Protein AF-A0A7S4HXH0-F1 (afdb_monomer_lite)

Radius of gyration: 14.03 Å; chains: 1; bounding box: 31×34×35 Å

Structure (mmCIF, N/CA/C/O backbone):
data_AF-A0A7S4HXH0-F1
#
_entry.id   AF-A0A7S4HXH0-F1
#
loop_
_atom_site.group_PDB
_atom_site.id
_atom_site.type_symbol
_atom_site.label_atom_id
_atom_site.label_alt_id
_atom_site.label_comp_id
_atom_site.label_asym_id
_atom_site.label_entity_id
_atom_site.label_seq_id
_atom_site.pdbx_PDB_ins_code
_atom_site.Cartn_x
_atom_site.Cartn_y
_atom_site.Cartn_z
_atom_site.occupancy
_atom_site.B_iso_or_equiv
_atom_site.auth_seq_id
_atom_site.auth_comp_id
_atom_site.auth_asym_id
_atom_site.auth_atom_id
_atom_site.pdbx_PDB_model_num
ATOM 1 N N . MET A 1 1 ? 8.506 18.359 9.588 1.00 47.09 1 MET A N 1
ATOM 2 C CA . MET A 1 1 ? 7.134 17.818 9.573 1.00 47.09 1 MET A CA 1
ATOM 3 C C . MET A 1 1 ? 7.027 16.891 10.756 1.00 47.09 1 MET A C 1
ATOM 5 O O . MET A 1 1 ? 7.824 15.962 10.840 1.00 47.09 1 MET A O 1
ATOM 9 N N . SER A 1 2 ? 6.166 17.233 11.709 1.00 40.81 2 SER A N 1
ATOM 10 C CA . SER A 1 2 ? 5.923 16.399 12.884 1.00 40.81 2 SER A CA 1
ATOM 11 C C . SER A 1 2 ? 5.031 15.213 12.491 1.00 40.81 2 SER A C 1
ATOM 13 O O . SER A 1 2 ? 4.321 15.286 11.488 1.00 40.81 2 SER A O 1
ATOM 15 N N . ALA A 1 3 ? 5.046 14.122 13.261 1.00 47.81 3 ALA A N 1
ATOM 16 C CA . ALA A 1 3 ? 4.121 13.000 13.057 1.00 47.81 3 ALA A CA 1
ATOM 17 C C . ALA A 1 3 ? 2.639 13.433 13.153 1.00 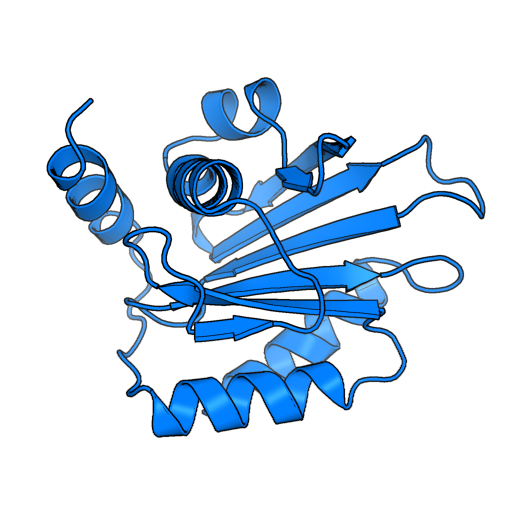47.81 3 ALA A C 1
ATOM 19 O O . ALA A 1 3 ? 1.771 12.815 12.541 1.00 47.81 3 ALA A O 1
ATOM 20 N N . ASN A 1 4 ? 2.370 14.543 13.852 1.00 45.31 4 ASN A N 1
ATOM 21 C CA . ASN A 1 4 ? 1.037 15.109 14.041 1.00 45.31 4 ASN A CA 1
ATOM 22 C C . ASN A 1 4 ? 0.476 15.736 12.750 1.00 45.31 4 ASN A C 1
ATOM 24 O O . ASN A 1 4 ? -0.702 15.578 12.442 1.00 45.31 4 ASN A O 1
ATOM 28 N N . ASP A 1 5 ? 1.341 16.366 11.946 1.00 43.81 5 ASP A N 1
ATOM 29 C CA . ASP A 1 5 ? 0.938 17.052 10.708 1.00 43.81 5 ASP A CA 1
ATOM 30 C C . ASP A 1 5 ? 0.461 16.054 9.633 1.00 43.81 5 ASP A C 1
ATOM 32 O O . ASP A 1 5 ? -0.394 16.363 8.803 1.00 43.81 5 ASP A O 1
ATOM 36 N N . ALA A 1 6 ? 1.018 14.837 9.636 1.00 51.28 6 ALA A N 1
ATOM 37 C CA . ALA A 1 6 ? 0.640 13.777 8.703 1.00 51.28 6 ALA A CA 1
ATOM 38 C C . ALA A 1 6 ? -0.715 13.146 9.071 1.00 51.28 6 ALA A C 1
ATOM 40 O O . ALA A 1 6 ? -1.512 12.844 8.181 1.00 51.28 6 ALA A O 1
ATOM 41 N N . ALA A 1 7 ? -0.999 12.988 10.368 1.00 50.75 7 ALA A N 1
ATOM 42 C CA . ALA A 1 7 ? -2.265 12.448 10.858 1.00 50.75 7 ALA A CA 1
ATOM 43 C C . ALA A 1 7 ? -3.454 13.382 10.556 1.00 50.75 7 ALA A C 1
ATOM 45 O O . ALA A 1 7 ? -4.495 12.915 10.091 1.00 50.75 7 ALA A O 1
ATOM 46 N N . GLU A 1 8 ? -3.284 14.700 10.721 1.00 48.41 8 GLU A N 1
ATOM 47 C CA . GLU A 1 8 ? -4.312 15.698 10.378 1.00 48.41 8 GLU A CA 1
ATOM 48 C C . GLU A 1 8 ? -4.590 15.781 8.870 1.00 48.41 8 GLU A C 1
ATOM 50 O O . GLU A 1 8 ? -5.736 15.908 8.451 1.00 48.41 8 GLU A O 1
ATOM 55 N N . GLN A 1 9 ? -3.574 15.648 8.014 1.00 51.44 9 GLN A N 1
ATOM 56 C CA . GLN A 1 9 ? -3.792 15.655 6.560 1.00 51.44 9 GLN A CA 1
ATOM 57 C C . GLN A 1 9 ? -4.483 14.382 6.056 1.00 51.44 9 GLN A C 1
ATOM 59 O O . GLN A 1 9 ? -5.200 14.412 5.055 1.00 51.44 9 GLN A O 1
ATOM 64 N N . LEU A 1 10 ? -4.310 13.261 6.759 1.00 51.69 10 LEU A N 1
ATOM 65 C CA . LEU A 1 10 ? -4.974 11.998 6.448 1.00 51.69 10 LEU A CA 1
ATOM 66 C C . LEU A 1 10 ? -6.469 11.998 6.811 1.00 51.69 10 LEU A C 1
ATOM 68 O O . LEU A 1 10 ? -7.202 11.188 6.230 1.00 51.69 10 LEU A O 1
ATOM 72 N N . SER A 1 11 ? -6.919 12.871 7.723 1.00 48.59 11 SER A N 1
ATOM 73 C CA . SER A 1 11 ? -8.335 13.031 8.098 1.00 48.59 11 SER A CA 1
ATOM 74 C C . SER A 1 11 ? -9.126 13.915 7.122 1.00 48.59 11 SER A C 1
ATOM 76 O O . SER A 1 11 ? -10.347 13.812 7.065 1.00 48.59 11 SER A O 1
ATOM 78 N N . ALA A 1 12 ? -8.443 14.717 6.294 1.00 45.19 12 ALA A N 1
ATOM 79 C CA . ALA A 1 12 ? -9.051 15.623 5.310 1.00 45.19 12 ALA A CA 1
ATOM 80 C C . ALA A 1 12 ? -9.472 14.948 3.985 1.00 45.19 12 ALA A C 1
ATOM 82 O O . ALA A 1 12 ? -9.928 15.609 3.051 1.00 45.19 12 ALA A O 1
ATOM 83 N N . LEU A 1 13 ? -9.304 13.629 3.868 1.00 55.84 13 LEU A N 1
ATOM 84 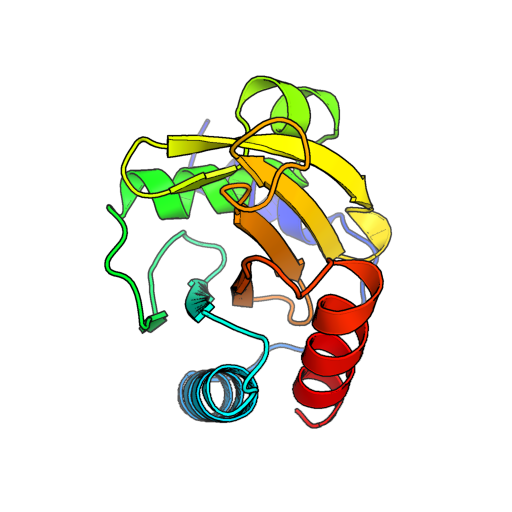C CA . LEU A 1 13 ? -9.929 12.854 2.802 1.00 55.84 13 LEU A CA 1
ATOM 85 C C . LEU A 1 13 ? -11.366 12.561 3.241 1.00 55.84 13 LEU A C 1
ATOM 87 O O . LEU A 1 13 ? -11.537 11.791 4.180 1.00 55.84 13 LEU A O 1
ATOM 91 N N . ASP A 1 14 ? -12.362 13.143 2.555 1.00 53.25 14 ASP A N 1
ATOM 92 C CA . ASP A 1 14 ? -13.822 12.934 2.723 1.00 53.25 14 ASP A CA 1
ATOM 93 C C . ASP A 1 14 ? -14.270 11.481 2.437 1.00 53.25 14 ASP A C 1
ATOM 95 O O . ASP A 1 14 ? -15.236 11.203 1.725 1.00 53.25 14 ASP A O 1
ATOM 99 N N . LEU A 1 15 ? -13.533 10.507 2.944 1.00 62.66 15 LEU A N 1
ATOM 100 C CA . LEU A 1 15 ? -13.915 9.120 2.974 1.00 62.66 15 LEU A CA 1
ATOM 101 C C . LEU A 1 15 ? -14.477 8.878 4.374 1.00 62.66 15 LEU A C 1
ATOM 103 O O . LEU A 1 15 ? -13.736 8.890 5.354 1.00 62.66 15 LEU A O 1
ATOM 107 N N . ASN A 1 16 ? -15.786 8.647 4.468 1.00 74.81 16 ASN A N 1
ATOM 108 C CA . ASN A 1 16 ? -16.426 8.159 5.690 1.00 74.81 16 ASN A CA 1
ATOM 109 C C . ASN A 1 16 ? -16.008 6.693 5.926 1.00 74.81 16 ASN A C 1
ATOM 111 O O . ASN A 1 16 ? -16.776 5.757 5.700 1.00 74.81 16 ASN A O 1
ATOM 115 N N . LEU A 1 17 ? -14.726 6.494 6.243 1.00 85.38 17 LEU A N 1
ATOM 116 C CA . LEU A 1 17 ? -14.124 5.193 6.492 1.00 85.38 17 LEU A CA 1
ATOM 117 C C . LEU A 1 17 ? -14.329 4.841 7.952 1.00 85.38 17 LEU A C 1
ATOM 119 O O . LEU A 1 17 ? -14.058 5.648 8.840 1.00 85.38 17 LEU A O 1
ATOM 123 N N . LYS A 1 18 ? -14.740 3.605 8.199 1.00 91.31 18 LYS A N 1
ATOM 124 C CA . LYS A 1 18 ? -14.769 3.081 9.558 1.00 91.31 18 LYS A CA 1
ATOM 125 C C . LYS A 1 18 ? -13.362 2.806 10.082 1.00 91.31 18 LYS A C 1
ATOM 127 O O . LYS A 1 18 ? -12.426 2.561 9.316 1.00 91.31 18 LYS A O 1
ATOM 132 N N . GLU A 1 19 ? -13.270 2.784 11.396 1.00 94.31 19 G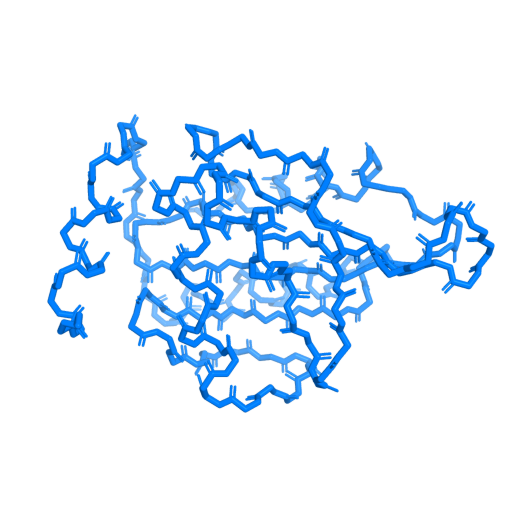LU A N 1
ATOM 133 C CA . GLU A 1 19 ? -12.128 2.265 12.130 1.00 94.31 19 GLU A CA 1
ATOM 134 C C . GLU A 1 19 ? -12.250 0.744 12.288 1.00 94.31 19 GLU A C 1
ATOM 136 O O . GLU A 1 19 ? -13.363 0.209 12.312 1.00 94.31 19 GLU A O 1
ATOM 141 N N . ILE A 1 20 ? -11.118 0.047 12.377 1.00 96.25 20 ILE A N 1
ATOM 142 C CA . ILE A 1 20 ? -11.064 -1.388 12.681 1.00 96.25 20 ILE A CA 1
ATOM 143 C C . ILE A 1 20 ? -10.050 -1.673 13.790 1.00 96.25 20 ILE A C 1
ATOM 145 O O . ILE A 1 20 ? -9.046 -0.973 13.906 1.00 96.25 20 ILE A O 1
ATOM 149 N N . ASP A 1 21 ? -10.300 -2.710 14.584 1.00 96.50 21 ASP A N 1
ATOM 150 C CA . ASP A 1 21 ? -9.357 -3.196 15.594 1.00 96.50 21 ASP A CA 1
ATOM 151 C C . ASP A 1 21 ? -8.262 -4.097 14.988 1.00 96.50 21 ASP A C 1
ATOM 153 O O . ASP A 1 21 ? -8.284 -4.454 13.805 1.00 96.50 21 ASP A O 1
ATOM 157 N N . GLU A 1 22 ? -7.272 -4.458 15.807 1.00 94.81 22 GLU A N 1
ATOM 158 C CA . GLU A 1 22 ? -6.141 -5.295 15.389 1.00 94.81 22 GLU A CA 1
ATOM 159 C C . GLU A 1 22 ? -6.576 -6.721 15.005 1.00 94.81 22 GLU A C 1
ATOM 161 O O . GLU A 1 22 ? -6.061 -7.284 14.040 1.00 94.81 22 GLU A O 1
ATOM 166 N N . GLU A 1 23 ? -7.587 -7.287 15.678 1.00 97.19 23 GLU A N 1
ATOM 167 C CA . GLU A 1 23 ? -8.141 -8.600 15.316 1.00 97.19 23 GLU A CA 1
ATOM 168 C C . GLU A 1 23 ? -8.734 -8.576 13.897 1.00 97.19 23 GLU A C 1
ATOM 170 O O . GLU A 1 23 ? -8.488 -9.466 13.075 1.00 97.19 23 GLU A O 1
ATOM 175 N N . THR A 1 24 ? -9.494 -7.530 13.582 1.00 97.94 24 THR A N 1
ATOM 176 C CA . THR A 1 24 ? -10.084 -7.307 12.262 1.00 97.94 24 THR A CA 1
ATOM 177 C C . THR A 1 24 ? -9.007 -7.010 11.222 1.00 97.94 24 THR A C 1
ATOM 179 O O . THR A 1 24 ? -9.088 -7.535 10.110 1.00 97.94 24 THR A O 1
ATOM 182 N N . ALA A 1 25 ? -7.957 -6.259 11.571 1.00 97.75 25 ALA A N 1
ATOM 183 C CA . ALA A 1 25 ? -6.797 -6.051 10.702 1.00 97.75 25 ALA A CA 1
ATOM 184 C C . ALA A 1 25 ? -6.096 -7.379 10.347 1.00 97.75 25 ALA A C 1
ATOM 186 O O . ALA A 1 25 ? -5.717 -7.585 9.190 1.00 97.75 25 ALA A O 1
ATOM 187 N N . GLY A 1 26 ? -6.004 -8.316 11.296 1.00 98.31 26 GLY A N 1
ATOM 188 C CA . GLY A 1 26 ? -5.514 -9.675 11.055 1.00 98.31 26 GLY A CA 1
ATOM 189 C C . GLY A 1 26 ? -6.394 -10.469 10.086 1.00 98.31 26 GLY A C 1
ATOM 190 O O . GLY A 1 26 ? -5.890 -11.127 9.173 1.00 98.31 26 GLY A O 1
ATOM 191 N N . LYS A 1 27 ? -7.723 -10.356 10.203 1.00 98.44 27 LYS A N 1
ATOM 192 C CA . LYS A 1 27 ? -8.662 -10.991 9.257 1.00 98.44 27 LYS A CA 1
ATOM 193 C C . LYS A 1 27 ? -8.575 -10.379 7.854 1.00 98.44 27 LYS A C 1
ATOM 195 O O . LYS A 1 27 ? -8.609 -11.120 6.871 1.00 98.44 27 LYS A O 1
ATOM 200 N N . VAL A 1 28 ? -8.415 -9.055 7.754 1.00 98.19 28 VAL A N 1
ATOM 201 C CA . VAL A 1 28 ? -8.148 -8.347 6.488 1.00 98.19 28 VAL A CA 1
ATOM 202 C C . VAL A 1 28 ? -6.875 -8.884 5.837 1.00 98.19 28 VAL A C 1
ATOM 204 O O . VAL A 1 28 ? -6.884 -9.216 4.651 1.00 98.19 28 VAL A O 1
ATOM 207 N N . PHE A 1 29 ? -5.794 -9.010 6.610 1.00 98.56 29 PHE A N 1
ATOM 208 C CA . PHE A 1 29 ? -4.524 -9.542 6.126 1.00 98.56 29 PHE A CA 1
ATOM 209 C C . PHE A 1 29 ? -4.678 -10.949 5.535 1.00 98.56 29 PHE A C 1
ATOM 211 O O . PHE A 1 29 ? -4.317 -11.160 4.377 1.00 98.56 29 PHE A O 1
ATOM 218 N N . GLU A 1 30 ? -5.256 -11.894 6.283 1.00 98.50 30 GLU A N 1
ATOM 219 C CA . GLU A 1 30 ? -5.412 -13.280 5.818 1.00 98.50 30 GLU A CA 1
ATOM 220 C C . GLU A 1 30 ? -6.344 -13.391 4.598 1.00 98.50 30 GLU A C 1
ATOM 222 O O . GLU A 1 30 ? -6.066 -14.144 3.663 1.00 98.50 30 GLU A O 1
ATOM 227 N N . SER A 1 31 ? -7.409 -12.585 4.550 1.00 98.19 31 SER A N 1
ATOM 228 C CA . SER A 1 31 ? -8.331 -12.516 3.409 1.00 98.19 31 SER A CA 1
ATOM 229 C C . SER A 1 31 ? -7.628 -12.070 2.119 1.00 98.19 31 SER A C 1
ATOM 231 O O . SER A 1 31 ? -7.805 -12.695 1.070 1.00 98.19 31 SER A O 1
ATOM 233 N N . ILE A 1 32 ? -6.774 -11.043 2.184 1.00 98.31 32 ILE A N 1
ATOM 234 C CA . ILE A 1 32 ? -6.057 -10.522 1.010 1.00 98.31 32 ILE A CA 1
ATOM 235 C C . ILE A 1 32 ? -4.891 -11.433 0.623 1.00 98.31 32 ILE A C 1
ATOM 237 O O . ILE A 1 32 ? -4.695 -11.709 -0.560 1.00 98.31 32 ILE A O 1
ATOM 241 N N . LYS A 1 33 ? -4.141 -11.940 1.604 1.00 97.81 33 LYS A N 1
ATOM 242 C CA . LYS A 1 33 ? -3.038 -12.892 1.408 1.00 97.81 33 LYS A CA 1
ATOM 243 C C . LYS A 1 33 ? -3.498 -14.184 0.726 1.00 97.81 33 LYS A C 1
ATOM 245 O O . LYS A 1 33 ? -2.737 -14.780 -0.030 1.00 97.81 33 LYS A O 1
ATOM 250 N N . GLY A 1 34 ? -4.749 -14.601 0.941 1.00 97.06 34 GLY A N 1
ATOM 251 C CA . GLY A 1 34 ? -5.351 -15.749 0.258 1.00 97.06 34 GLY A CA 1
ATOM 252 C C . GLY A 1 34 ? -5.598 -15.553 -1.248 1.00 97.06 34 GLY A C 1
ATOM 253 O O . GLY A 1 34 ? -5.880 -16.524 -1.959 1.00 97.06 34 GLY A O 1
ATOM 254 N N . LEU A 1 35 ? -5.494 -14.326 -1.772 1.00 98.00 35 LEU A N 1
ATOM 255 C CA . LEU A 1 35 ? -5.676 -14.047 -3.195 1.00 98.00 35 LEU A CA 1
ATOM 256 C C . LEU A 1 35 ? -4.439 -14.468 -3.995 1.00 98.00 35 LEU A C 1
ATOM 258 O O . LEU A 1 35 ? -3.388 -13.845 -3.916 1.00 98.00 35 LEU A O 1
ATOM 262 N N . LYS A 1 36 ? -4.594 -15.457 -4.882 1.00 96.81 36 LYS A N 1
ATOM 263 C CA . LYS A 1 36 ? -3.508 -15.982 -5.741 1.00 96.81 36 LYS A CA 1
ATOM 264 C C . LYS A 1 36 ? -2.829 -14.938 -6.640 1.00 96.81 36 LYS A C 1
ATOM 266 O O . LYS A 1 36 ? -1.780 -15.215 -7.214 1.00 96.81 36 LYS A O 1
ATOM 271 N N . GLN A 1 37 ? -3.473 -13.794 -6.863 1.00 96.81 37 GLN A N 1
ATOM 272 C CA . GLN A 1 37 ? -2.967 -12.712 -7.706 1.00 96.81 37 GLN A CA 1
ATOM 273 C C . GLN A 1 37 ? -2.135 -11.687 -6.933 1.00 96.81 37 GLN A C 1
ATOM 275 O O . GLN A 1 37 ? -1.465 -10.861 -7.553 1.00 96.81 37 GLN A O 1
ATOM 280 N N . VAL A 1 38 ? -2.205 -11.725 -5.604 1.00 97.69 38 VAL A N 1
ATOM 281 C CA . VAL A 1 38 ? -1.418 -10.885 -4.710 1.00 97.69 38 VAL A CA 1
ATOM 282 C C . VAL A 1 38 ? -0.145 -11.643 -4.354 1.00 97.69 38 VAL A C 1
ATOM 284 O O . VAL A 1 38 ? -0.185 -12.832 -4.051 1.00 97.69 38 VAL A O 1
ATOM 287 N N . LYS A 1 39 ? 0.994 -10.958 -4.447 1.00 96.88 39 LYS A N 1
ATOM 288 C CA . LYS A 1 39 ? 2.305 -11.514 -4.109 1.00 96.88 39 LYS A CA 1
ATOM 289 C C . LYS A 1 39 ? 2.653 -11.200 -2.658 1.00 96.88 39 LYS A C 1
ATOM 291 O O . LYS A 1 39 ? 2.895 -12.121 -1.889 1.00 96.88 39 LYS A O 1
ATOM 296 N N . ASP A 1 40 ? 2.633 -9.919 -2.300 1.00 98.12 40 ASP A N 1
ATOM 297 C CA . ASP A 1 40 ? 2.897 -9.458 -0.941 1.00 98.12 40 ASP A CA 1
ATOM 298 C C . ASP A 1 40 ? 1.756 -8.591 -0.411 1.00 98.12 40 ASP A C 1
ATOM 300 O O . ASP A 1 40 ? 1.104 -7.875 -1.176 1.00 98.12 40 ASP A O 1
ATOM 304 N N . VAL A 1 41 ? 1.542 -8.644 0.905 1.00 98.50 41 VAL A N 1
ATOM 305 C CA . VAL A 1 41 ? 0.585 -7.821 1.650 1.00 98.50 41 VAL A CA 1
ATOM 306 C C . VAL A 1 41 ? 1.290 -7.211 2.850 1.00 98.50 41 VAL A C 1
ATOM 308 O O . VAL A 1 41 ? 1.978 -7.920 3.584 1.00 98.50 41 VAL A O 1
ATOM 311 N N . VAL A 1 42 ? 1.071 -5.921 3.086 1.00 98.50 42 VAL A N 1
ATOM 312 C CA . VAL A 1 42 ? 1.420 -5.260 4.349 1.00 98.50 42 VAL A CA 1
ATOM 313 C C . VAL A 1 42 ? 0.214 -4.461 4.817 1.00 98.50 42 VAL A C 1
ATOM 315 O O . VAL A 1 42 ? -0.303 -3.620 4.087 1.00 98.50 42 VAL A O 1
ATOM 318 N N . VAL A 1 43 ? -0.236 -4.733 6.034 1.00 98.38 43 VAL A N 1
ATOM 319 C CA . VAL A 1 43 ? -1.281 -3.990 6.733 1.00 98.38 43 VAL A CA 1
ATOM 320 C C . VAL A 1 43 ? -0.596 -3.184 7.825 1.00 98.38 43 VAL A C 1
ATOM 322 O O . VAL A 1 43 ? 0.101 -3.751 8.667 1.00 98.38 43 VAL A O 1
ATOM 325 N N . PHE A 1 44 ? -0.759 -1.867 7.797 1.00 98.00 44 PHE A N 1
ATOM 326 C CA . PHE A 1 44 ? -0.093 -0.952 8.720 1.00 98.00 44 PHE A CA 1
ATOM 327 C C . PHE A 1 44 ? -1.024 0.182 9.134 1.00 98.00 44 PHE A C 1
ATOM 329 O O . PHE A 1 44 ? -1.963 0.529 8.413 1.00 98.00 44 PHE A O 1
ATOM 336 N N . ASN A 1 45 ? -0.781 0.740 10.315 1.00 95.69 45 ASN A N 1
ATOM 337 C CA . ASN A 1 45 ? -1.573 1.854 10.819 1.00 95.69 45 ASN A CA 1
ATOM 338 C C . ASN A 1 45 ? -1.141 3.190 10.178 1.00 95.69 45 ASN A C 1
ATOM 340 O O . ASN A 1 45 ? -0.112 3.289 9.504 1.00 95.69 45 ASN A O 1
ATOM 344 N N . THR A 1 46 ? -1.915 4.250 10.402 1.00 92.62 46 THR A N 1
ATOM 345 C CA . THR A 1 46 ? -1.604 5.598 9.888 1.00 92.62 46 THR A CA 1
ATOM 346 C C . THR A 1 46 ? -0.363 6.243 10.511 1.00 92.62 46 THR A C 1
ATOM 348 O O . THR A 1 46 ? 0.123 7.240 9.984 1.00 92.62 46 THR A O 1
ATOM 351 N N . GLU A 1 47 ? 0.173 5.674 11.591 1.00 91.88 47 GLU A N 1
ATOM 352 C CA . GLU A 1 47 ? 1.414 6.114 12.246 1.00 91.88 47 GLU A CA 1
ATOM 353 C C . GLU A 1 47 ? 2.665 5.485 11.611 1.00 91.88 47 GLU A C 1
ATOM 355 O O . GLU A 1 47 ? 3.783 5.864 11.946 1.00 91.88 47 GLU A O 1
ATOM 360 N N . GLY A 1 48 ? 2.494 4.549 10.671 1.00 92.50 48 GLY A N 1
ATOM 361 C CA . GLY A 1 48 ? 3.599 3.881 9.986 1.00 92.50 48 GLY A CA 1
ATOM 362 C C . GLY A 1 48 ? 4.100 2.611 10.678 1.00 92.50 48 GLY A C 1
ATOM 363 O O . GLY A 1 48 ? 5.189 2.136 10.365 1.00 92.50 48 GLY A O 1
ATOM 364 N N . LYS A 1 49 ? 3.312 2.023 11.583 1.00 95.38 49 LYS A N 1
ATOM 365 C CA . LYS A 1 49 ? 3.616 0.741 12.229 1.00 95.38 49 LYS A CA 1
ATOM 366 C C . LYS A 1 49 ? 2.973 -0.418 11.468 1.00 95.38 49 LYS A C 1
ATOM 368 O O . LYS A 1 49 ? 1.754 -0.445 11.282 1.00 95.38 49 LYS A O 1
ATOM 373 N N . ALA A 1 50 ? 3.776 -1.410 11.078 1.00 97.06 50 ALA A N 1
ATOM 374 C CA . ALA A 1 50 ? 3.267 -2.675 10.548 1.00 97.06 50 ALA A CA 1
ATOM 375 C C . ALA A 1 50 ? 2.456 -3.435 11.612 1.00 97.06 50 ALA A C 1
ATOM 377 O O . ALA A 1 50 ? 2.922 -3.620 12.735 1.00 97.06 50 ALA A O 1
ATOM 378 N N . LEU A 1 51 ? 1.264 -3.898 11.234 1.00 97.25 51 LEU A N 1
ATOM 379 C CA . LEU A 1 51 ? 0.413 -4.780 12.041 1.00 97.25 51 LEU A CA 1
ATOM 380 C C . LEU A 1 51 ? 0.579 -6.234 11.584 1.00 97.25 51 LEU A C 1
ATOM 382 O O . LEU A 1 51 ? 0.852 -7.124 12.382 1.00 97.25 51 LEU A O 1
ATOM 386 N N . HIS A 1 52 ? 0.488 -6.462 10.270 1.00 98.12 52 HIS A N 1
ATOM 387 C CA . HIS A 1 52 ? 0.677 -7.772 9.648 1.00 98.12 52 HIS A CA 1
ATOM 388 C C . HIS A 1 52 ? 1.357 -7.624 8.291 1.00 98.12 52 HIS A C 1
ATOM 390 O O . HIS A 1 52 ? 1.049 -6.698 7.540 1.00 98.12 52 HIS A O 1
ATOM 396 N N . ALA A 1 53 ? 2.262 -8.537 7.946 1.00 97.81 53 ALA A N 1
ATOM 397 C CA . ALA A 1 53 ? 3.005 -8.444 6.699 1.00 97.81 53 ALA A CA 1
ATOM 398 C C . ALA A 1 53 ? 3.459 -9.812 6.178 1.00 97.81 53 ALA A C 1
ATOM 400 O O . ALA A 1 53 ? 3.821 -10.695 6.951 1.00 97.81 53 ALA A O 1
ATOM 401 N N . THR A 1 54 ? 3.485 -9.976 4.854 1.00 98.12 54 THR A N 1
ATOM 402 C CA . THR A 1 54 ? 4.226 -11.062 4.187 1.00 98.12 54 THR A CA 1
ATOM 403 C C . THR A 1 54 ? 5.628 -10.626 3.769 1.00 98.12 54 THR A C 1
ATOM 405 O O . THR A 1 54 ? 6.486 -11.472 3.533 1.00 98.12 54 THR A O 1
ATOM 408 N N . MET A 1 55 ? 5.864 -9.314 3.673 1.00 96.44 55 MET A N 1
ATOM 409 C CA . MET A 1 55 ? 7.169 -8.731 3.393 1.00 96.44 55 MET A CA 1
ATOM 410 C C . MET A 1 55 ? 7.591 -7.821 4.543 1.00 96.44 55 MET A C 1
ATOM 412 O O . MET A 1 55 ? 6.846 -6.933 4.945 1.00 96.44 55 MET A O 1
ATOM 416 N N . ASP A 1 56 ? 8.802 -8.030 5.044 1.00 94.31 56 ASP A N 1
ATOM 417 C CA . ASP A 1 56 ? 9.389 -7.133 6.034 1.00 94.31 56 ASP A CA 1
ATOM 418 C C . ASP A 1 56 ? 9.837 -5.828 5.359 1.00 94.31 56 ASP A C 1
ATOM 420 O O . ASP A 1 56 ? 10.576 -5.865 4.367 1.00 94.31 56 ASP A O 1
ATOM 424 N N . LEU A 1 57 ? 9.349 -4.693 5.858 1.00 96.25 57 LEU A N 1
ATOM 425 C CA . LEU A 1 57 ? 9.684 -3.354 5.377 1.00 96.25 57 LEU A CA 1
ATOM 426 C C . LEU A 1 57 ? 10.289 -2.552 6.531 1.00 96.25 57 LEU A C 1
ATOM 428 O O . LEU A 1 57 ? 9.736 -2.578 7.632 1.00 96.25 57 LEU A O 1
ATOM 432 N N . PRO A 1 58 ? 11.365 -1.781 6.293 1.00 95.94 58 PRO A N 1
ATOM 433 C CA . PRO A 1 58 ? 11.870 -0.850 7.289 1.00 95.94 58 PRO A CA 1
ATOM 434 C C . PRO A 1 58 ? 10.769 0.116 7.737 1.00 95.94 58 PRO A C 1
ATOM 436 O O . PRO A 1 58 ? 10.079 0.695 6.900 1.00 95.94 58 PRO A O 1
ATOM 439 N N . GLU A 1 59 ? 10.659 0.365 9.042 1.00 94.38 59 GLU A N 1
ATOM 440 C CA . GLU A 1 59 ? 9.659 1.280 9.619 1.00 94.38 59 GLU A CA 1
ATOM 441 C C . GLU A 1 59 ? 9.670 2.655 8.935 1.00 94.38 59 GLU A C 1
ATOM 443 O O . GLU A 1 59 ? 8.624 3.206 8.603 1.00 94.38 59 GLU A O 1
ATOM 448 N N . LYS A 1 60 ? 10.864 3.163 8.605 1.00 95.69 60 LYS A N 1
ATOM 449 C CA . LYS A 1 60 ? 11.028 4.405 7.843 1.00 95.69 60 LYS A CA 1
ATOM 450 C C . LYS A 1 60 ? 10.304 4.375 6.491 1.00 95.69 60 LYS A C 1
ATOM 452 O O . LYS A 1 60 ? 9.692 5.372 6.120 1.00 95.69 60 LYS A O 1
ATOM 457 N N . GLU A 1 61 ? 10.373 3.265 5.756 1.00 97.19 61 GLU A N 1
ATOM 458 C CA . GLU A 1 61 ? 9.664 3.139 4.478 1.00 97.19 61 GLU A CA 1
ATOM 459 C C . GLU A 1 61 ? 8.151 3.141 4.707 1.00 97.19 61 GLU A C 1
ATOM 461 O O . GLU A 1 61 ? 7.437 3.850 4.006 1.00 97.19 61 GLU A O 1
ATOM 466 N N . ILE A 1 62 ? 7.657 2.440 5.732 1.00 97.31 62 ILE A N 1
ATOM 467 C CA . ILE A 1 62 ? 6.222 2.401 6.055 1.00 97.31 62 ILE A CA 1
ATOM 468 C C . ILE A 1 62 ? 5.701 3.796 6.425 1.00 97.31 62 ILE A C 1
ATOM 470 O O . ILE A 1 62 ? 4.667 4.224 5.910 1.00 97.31 62 ILE A O 1
ATOM 474 N N . VAL A 1 63 ? 6.442 4.542 7.247 1.00 96.00 63 VAL A N 1
ATOM 475 C CA . VAL A 1 63 ? 6.136 5.945 7.566 1.00 96.00 63 VAL A CA 1
ATOM 476 C C . VAL A 1 63 ? 6.117 6.801 6.298 1.00 96.00 63 VAL A C 1
ATOM 478 O O . VAL A 1 63 ? 5.223 7.620 6.114 1.00 96.00 63 VAL A O 1
ATOM 481 N N . GLU A 1 64 ? 7.059 6.617 5.372 1.00 95.94 64 GLU A N 1
ATOM 482 C CA . GLU A 1 64 ? 7.048 7.355 4.105 1.00 95.94 64 GLU A CA 1
ATOM 483 C C . GLU A 1 64 ? 5.811 7.032 3.247 1.00 95.94 64 GLU A C 1
ATOM 485 O O . GLU A 1 64 ? 5.258 7.950 2.628 1.00 95.94 64 GLU A O 1
ATOM 490 N N . LEU A 1 65 ? 5.332 5.779 3.253 1.00 97.06 65 LEU A N 1
ATOM 491 C CA . LEU A 1 65 ? 4.127 5.360 2.524 1.00 97.06 65 LEU A CA 1
ATOM 492 C C . LEU A 1 65 ? 2.865 6.092 3.005 1.00 97.06 65 LEU A C 1
ATOM 494 O O . LEU A 1 65 ? 2.028 6.446 2.169 1.00 97.06 65 LEU A O 1
ATOM 498 N N . THR A 1 66 ? 2.723 6.372 4.308 1.00 94.50 66 THR A N 1
ATOM 499 C CA . THR A 1 66 ? 1.551 7.110 4.829 1.00 94.50 66 THR A CA 1
ATOM 500 C C . THR A 1 66 ? 1.487 8.529 4.255 1.00 94.50 66 THR A C 1
ATOM 502 O O . THR A 1 66 ? 0.407 9.017 3.917 1.00 94.50 66 THR A O 1
ATOM 505 N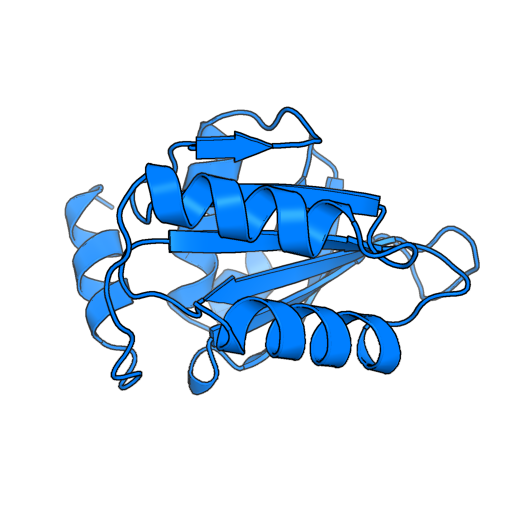 N . THR A 1 67 ? 2.646 9.160 4.029 1.00 94.19 67 THR A N 1
ATOM 506 C CA . THR A 1 67 ? 2.741 10.528 3.487 1.00 94.19 67 THR A CA 1
ATOM 507 C C . THR A 1 67 ? 2.358 10.641 2.012 1.00 94.19 67 THR A C 1
ATOM 509 O O . THR A 1 67 ? 2.160 11.746 1.507 1.00 94.19 67 THR A O 1
ATOM 512 N N . LEU A 1 68 ? 2.239 9.523 1.286 1.00 95.56 68 LEU A N 1
ATOM 513 C CA . LEU A 1 68 ? 1.900 9.559 -0.139 1.00 95.56 68 LEU A CA 1
ATOM 514 C C . LEU A 1 68 ? 0.465 10.034 -0.387 1.00 95.56 68 LEU A C 1
ATOM 516 O O . LEU A 1 68 ? 0.173 10.487 -1.487 1.00 95.56 68 LEU A O 1
ATOM 520 N N . TYR A 1 69 ? -0.417 9.980 0.612 1.00 92.56 69 TYR A N 1
ATOM 521 C CA . TYR A 1 69 ? -1.794 10.464 0.493 1.00 92.56 69 TYR A CA 1
ATOM 522 C C . TYR A 1 69 ? -1.945 11.986 0.618 1.00 92.56 69 TYR A C 1
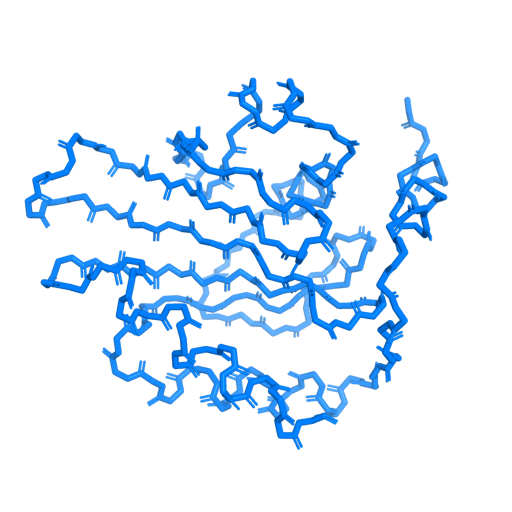ATOM 524 O O . TYR A 1 69 ? -3.020 12.484 0.290 1.00 92.56 69 TYR A O 1
ATOM 532 N N . THR A 1 70 ? -0.900 12.720 1.023 1.00 90.50 70 THR A N 1
ATOM 533 C CA . THR A 1 70 ? -0.954 14.182 1.202 1.00 90.50 70 THR A CA 1
ATOM 534 C C . THR A 1 70 ? -1.335 14.904 -0.089 1.00 90.50 70 THR A C 1
ATOM 536 O O . THR A 1 70 ? -2.288 15.679 -0.117 1.00 90.50 70 THR A O 1
ATOM 539 N N . ASP A 1 71 ? -0.608 14.654 -1.180 1.00 92.75 71 ASP A N 1
ATOM 540 C CA . ASP A 1 71 ? -0.887 15.271 -2.471 1.00 92.75 71 ASP A CA 1
ATOM 541 C C . ASP A 1 71 ? -0.224 14.513 -3.634 1.00 92.75 71 ASP A C 1
ATOM 543 O O . ASP A 1 71 ? 0.733 13.748 -3.472 1.00 92.75 71 ASP A O 1
ATOM 547 N N . LYS A 1 72 ? -0.725 14.765 -4.849 1.00 93.94 72 LYS A N 1
ATOM 548 C CA . LYS A 1 72 ? -0.259 14.093 -6.068 1.00 93.94 72 LYS A CA 1
ATOM 549 C C . LYS A 1 72 ? 1.219 14.358 -6.364 1.00 93.94 72 LYS A C 1
ATOM 551 O O . LYS A 1 72 ? 1.903 13.457 -6.844 1.00 93.94 72 LYS A O 1
ATOM 556 N N . LYS A 1 73 ? 1.716 15.577 -6.136 1.00 94.75 73 LYS A N 1
ATOM 557 C CA . LYS A 1 73 ? 3.109 15.944 -6.429 1.00 94.75 73 LYS A CA 1
ATOM 558 C C . LYS A 1 73 ? 4.048 15.186 -5.494 1.00 94.75 73 LYS A C 1
ATOM 560 O O . LYS A 1 73 ? 5.000 14.581 -5.983 1.00 94.75 73 LYS A O 1
ATOM 565 N N . THR A 1 74 ? 3.739 15.144 -4.200 1.00 92.62 74 THR A N 1
ATOM 566 C CA . THR A 1 74 ? 4.484 14.359 -3.208 1.00 92.62 74 THR A CA 1
ATOM 567 C C . THR A 1 74 ? 4.507 12.878 -3.579 1.00 92.62 74 THR A C 1
ATOM 569 O O . THR A 1 74 ? 5.584 12.282 -3.620 1.00 92.62 74 THR A O 1
ATOM 572 N N . ALA A 1 75 ? 3.358 12.296 -3.943 1.00 95.81 75 ALA A N 1
ATOM 573 C CA . ALA A 1 75 ? 3.274 10.891 -4.343 1.00 95.81 75 ALA A CA 1
ATOM 574 C C . ALA A 1 75 ? 4.152 10.564 -5.566 1.00 95.81 75 ALA A C 1
ATOM 576 O O . ALA A 1 75 ? 4.885 9.574 -5.566 1.00 95.81 75 ALA A O 1
ATOM 577 N N . LEU A 1 76 ? 4.111 11.415 -6.597 1.00 94.88 76 LEU A N 1
ATOM 578 C CA . LEU A 1 76 ? 4.913 11.250 -7.813 1.00 94.88 76 LEU A CA 1
ATOM 579 C C . LEU A 1 76 ? 6.419 11.403 -7.550 1.00 94.88 76 LEU A C 1
ATOM 581 O O . LEU A 1 76 ? 7.215 10.679 -8.140 1.00 94.88 76 LEU A O 1
ATOM 585 N N . GLN A 1 77 ? 6.818 12.323 -6.667 1.00 94.94 77 GLN A N 1
ATOM 586 C CA . GLN A 1 77 ? 8.226 12.555 -6.333 1.00 94.94 77 GLN A CA 1
ATOM 587 C C . GLN A 1 77 ? 8.808 11.448 -5.448 1.00 94.94 77 GLN A C 1
ATOM 589 O O . GLN A 1 77 ? 9.915 10.962 -5.700 1.00 94.94 77 GLN A O 1
ATOM 594 N N . LYS A 1 78 ? 8.076 11.036 -4.409 1.00 94.81 78 LYS A N 1
ATOM 595 C CA . LYS A 1 78 ? 8.562 10.045 -3.444 1.00 94.81 78 LYS A CA 1
ATOM 596 C C . LYS A 1 78 ? 8.515 8.618 -3.983 1.00 94.81 78 LYS A C 1
ATOM 598 O O . LYS A 1 78 ? 9.448 7.873 -3.692 1.00 94.81 78 LYS A O 1
ATOM 603 N N . ALA A 1 79 ? 7.539 8.302 -4.842 1.00 96.88 79 ALA A N 1
ATOM 604 C CA . ALA A 1 79 ? 7.229 6.948 -5.307 1.00 96.88 79 ALA A CA 1
ATOM 605 C C . ALA A 1 79 ? 6.768 6.014 -4.164 1.00 96.88 79 ALA A C 1
ATOM 607 O O . ALA A 1 79 ? 6.780 6.396 -2.997 1.00 96.88 79 ALA A O 1
ATOM 608 N N . ILE A 1 80 ? 6.331 4.795 -4.497 1.00 97.88 80 ILE A N 1
ATOM 609 C CA . ILE A 1 80 ? 6.109 3.730 -3.505 1.00 97.88 80 ILE A CA 1
ATOM 610 C C . ILE A 1 80 ? 7.443 2.984 -3.359 1.00 97.88 80 ILE A C 1
ATOM 612 O O . ILE A 1 80 ? 7.829 2.237 -4.258 1.00 97.88 80 ILE A O 1
ATOM 616 N N . THR A 1 81 ? 8.182 3.227 -2.278 1.00 97.31 81 THR A N 1
ATOM 617 C CA . THR A 1 81 ? 9.491 2.591 -2.045 1.00 97.31 81 THR A CA 1
ATOM 618 C C . THR A 1 81 ? 9.315 1.344 -1.195 1.00 97.31 81 THR A C 1
ATOM 620 O O . THR A 1 81 ? 8.767 1.444 -0.103 1.00 97.31 81 THR A O 1
ATOM 623 N N . LEU A 1 82 ? 9.770 0.194 -1.698 1.00 97.19 82 LEU A N 1
ATOM 624 C CA . LEU A 1 82 ? 9.700 -1.095 -1.009 1.00 97.19 82 LEU A CA 1
ATOM 625 C C . LEU A 1 82 ? 11.082 -1.754 -1.036 1.00 97.19 82 LEU A C 1
ATOM 627 O O . LEU A 1 82 ? 11.574 -2.068 -2.117 1.00 97.19 82 LEU A O 1
ATOM 631 N N . LYS A 1 83 ? 11.714 -1.968 0.121 1.00 95.69 83 LYS A N 1
ATOM 632 C CA . LYS A 1 83 ? 13.077 -2.525 0.239 1.00 95.69 83 LYS A CA 1
ATOM 633 C C . LYS A 1 83 ? 14.097 -1.781 -0.637 1.00 95.69 83 LYS A C 1
ATOM 635 O O . LYS A 1 83 ? 14.913 -2.394 -1.321 1.00 95.69 83 LYS A O 1
ATOM 640 N N . GLY A 1 84 ? 14.018 -0.452 -0.654 1.00 95.00 84 GLY A N 1
ATOM 641 C CA . GLY A 1 84 ? 14.837 0.415 -1.506 1.00 95.00 84 GLY A CA 1
ATOM 642 C C . GLY A 1 84 ? 14.425 0.481 -2.985 1.00 95.00 84 GLY A C 1
ATOM 643 O O . GLY A 1 84 ? 14.953 1.318 -3.720 1.00 95.00 84 GLY A O 1
ATOM 644 N N . GLU A 1 85 ? 13.468 -0.330 -3.448 1.00 95.75 85 GLU A N 1
ATOM 645 C CA . GLU A 1 85 ? 13.002 -0.310 -4.837 1.00 95.75 85 GLU A CA 1
ATOM 646 C C . GLU A 1 85 ? 11.892 0.722 -5.052 1.00 95.75 85 GLU A C 1
ATOM 648 O O . GLU A 1 85 ? 10.807 0.654 -4.465 1.00 95.75 85 GLU A O 1
ATOM 653 N N . ARG A 1 86 ? 12.142 1.674 -5.955 1.00 95.94 86 ARG A N 1
ATOM 654 C CA . ARG A 1 86 ? 11.216 2.769 -6.266 1.00 95.94 86 ARG A CA 1
ATOM 655 C C . ARG A 1 86 ? 10.183 2.331 -7.303 1.00 95.94 86 ARG A C 1
ATOM 657 O O . ARG A 1 86 ? 10.483 2.247 -8.492 1.00 95.94 86 ARG A O 1
ATOM 664 N N . HIS A 1 87 ? 8.947 2.115 -6.863 1.00 97.25 87 HIS A N 1
ATOM 665 C CA . HIS A 1 87 ? 7.812 1.860 -7.744 1.00 97.25 87 HIS A CA 1
ATOM 666 C C . HIS A 1 87 ? 7.187 3.194 -8.159 1.00 97.25 87 HIS A C 1
ATOM 668 O O . HIS A 1 87 ? 6.490 3.844 -7.374 1.00 97.25 87 HIS A O 1
ATOM 674 N N . GLU A 1 88 ? 7.434 3.610 -9.400 1.00 96.69 88 GLU A N 1
ATOM 675 C CA . GLU A 1 88 ? 6.969 4.889 -9.936 1.00 96.69 88 GLU A CA 1
ATOM 676 C C . GLU A 1 88 ? 5.443 4.976 -9.871 1.00 96.69 88 GLU A C 1
ATOM 678 O O . GLU A 1 88 ? 4.732 4.181 -10.497 1.00 96.69 88 GLU A O 1
ATOM 683 N N . VAL A 1 89 ? 4.935 5.951 -9.113 1.00 97.12 89 VAL A N 1
ATOM 684 C CA . VAL A 1 89 ? 3.499 6.227 -9.024 1.00 97.12 89 VAL A CA 1
ATOM 685 C C . VAL A 1 89 ? 3.021 6.698 -10.390 1.00 97.12 89 VAL A C 1
ATOM 687 O O . VAL A 1 89 ? 3.497 7.693 -10.925 1.00 97.12 89 VAL A O 1
ATOM 690 N N . HIS A 1 90 ? 2.048 5.991 -10.956 1.00 94.06 90 HIS A N 1
ATOM 691 C CA . HIS A 1 90 ? 1.488 6.326 -12.266 1.00 94.06 90 HIS A CA 1
ATOM 692 C C . HIS A 1 90 ? -0.012 6.632 -12.215 1.00 94.06 90 HIS A C 1
ATOM 694 O O . HIS A 1 90 ? -0.603 7.059 -13.213 1.00 94.06 90 HIS A O 1
ATOM 700 N N . ARG A 1 91 ? -0.652 6.400 -11.065 1.00 94.62 91 ARG A N 1
ATOM 701 C CA . ARG A 1 91 ? -2.046 6.747 -10.796 1.00 94.62 91 ARG A CA 1
ATOM 702 C C . ARG A 1 91 ? -2.195 7.157 -9.336 1.00 94.62 91 ARG A C 1
ATOM 704 O O . ARG A 1 91 ? -1.684 6.500 -8.433 1.00 94.62 91 ARG A O 1
ATOM 711 N N . PHE A 1 92 ? -2.915 8.253 -9.142 1.00 96.06 92 PHE A N 1
ATOM 712 C CA . PHE A 1 92 ? -3.159 8.875 -7.852 1.00 96.06 92 PHE A CA 1
ATOM 713 C C . PHE A 1 92 ? -4.647 9.205 -7.767 1.00 96.06 92 PHE A C 1
ATOM 715 O O . PHE A 1 92 ? -5.115 10.130 -8.431 1.00 96.06 92 PHE A O 1
ATOM 722 N N . PHE A 1 93 ? -5.365 8.427 -6.969 1.00 94.06 93 PHE A N 1
ATOM 723 C CA . PHE A 1 93 ? -6.794 8.550 -6.703 1.00 94.06 93 PHE A CA 1
ATOM 724 C C . PHE A 1 93 ? -6.993 8.611 -5.185 1.00 94.06 93 PHE A C 1
ATOM 726 O O . PHE A 1 93 ? -7.700 7.798 -4.594 1.00 94.06 93 PHE A O 1
ATOM 733 N N . ALA A 1 94 ? -6.319 9.560 -4.526 1.00 90.12 94 ALA A N 1
ATOM 734 C CA . ALA A 1 94 ? -6.339 9.665 -3.066 1.00 90.12 94 ALA A CA 1
ATOM 735 C C . ALA A 1 94 ? -7.756 9.842 -2.503 1.00 90.12 94 ALA A C 1
ATOM 737 O O . ALA A 1 94 ? -8.063 9.240 -1.481 1.00 90.12 94 ALA A O 1
ATOM 738 N N . LYS A 1 95 ? -8.646 10.552 -3.217 1.00 87.75 95 LYS A N 1
ATOM 739 C CA . LYS A 1 95 ? -10.073 10.684 -2.861 1.00 87.75 95 LYS A CA 1
ATOM 740 C C . LYS A 1 95 ? -10.836 9.360 -2.849 1.00 87.75 95 LYS A C 1
ATOM 742 O O . LYS A 1 95 ? -11.859 9.268 -2.197 1.00 87.75 95 LYS A O 1
ATOM 747 N N . GLU A 1 96 ? -10.342 8.350 -3.555 1.00 89.62 96 GLU A N 1
ATOM 748 C CA . GLU A 1 96 ? -10.883 6.988 -3.548 1.00 89.62 96 GLU A CA 1
ATOM 749 C C . GLU A 1 96 ? -10.063 6.073 -2.626 1.00 89.62 96 GLU A C 1
ATOM 751 O O . GLU A 1 96 ? -10.316 4.875 -2.543 1.00 89.62 96 GLU A O 1
ATOM 756 N N . GLY A 1 97 ? -9.038 6.601 -1.953 1.00 92.94 97 GLY A N 1
ATOM 757 C CA . GLY A 1 97 ? -8.111 5.841 -1.125 1.00 92.94 97 GLY A CA 1
ATOM 758 C C . GLY A 1 97 ? -7.115 4.999 -1.926 1.00 92.94 97 GLY A C 1
ATOM 759 O O . GLY A 1 97 ? -6.551 4.065 -1.368 1.00 92.94 97 GLY A O 1
ATOM 760 N N . LEU A 1 98 ? -6.878 5.280 -3.214 1.00 95.56 98 LEU A N 1
ATOM 761 C CA . LEU A 1 98 ? -5.985 4.482 -4.068 1.00 95.56 98 LEU A CA 1
ATOM 762 C C . LEU A 1 98 ? -4.763 5.261 -4.549 1.00 95.56 98 LEU A C 1
ATOM 764 O O . LEU A 1 98 ? -4.874 6.323 -5.162 1.00 95.56 98 LEU A O 1
ATOM 768 N N . ILE A 1 99 ? -3.590 4.660 -4.383 1.00 97.56 99 ILE A N 1
ATOM 769 C CA . ILE A 1 99 ? -2.351 5.077 -5.046 1.00 97.56 99 ILE A CA 1
ATOM 770 C C . ILE A 1 99 ? -1.694 3.819 -5.585 1.00 97.56 99 ILE A C 1
ATOM 772 O O . ILE A 1 99 ? -1.603 2.823 -4.875 1.00 97.56 99 ILE A O 1
ATOM 776 N N . TYR A 1 100 ? -1.247 3.830 -6.836 1.00 94.56 100 TYR A N 1
ATOM 777 C CA . TYR A 1 100 ? -0.538 2.680 -7.380 1.00 94.56 100 TYR A CA 1
ATOM 778 C C . TYR A 1 100 ? 0.602 3.078 -8.299 1.00 94.56 100 TYR A C 1
ATOM 780 O O . TYR A 1 100 ? 0.568 4.078 -9.029 1.00 94.56 100 TYR A O 1
ATOM 788 N N . GLY A 1 101 ? 1.640 2.262 -8.209 1.00 96.00 101 GLY A N 1
ATOM 789 C CA . GLY A 1 101 ? 2.895 2.440 -8.894 1.00 96.00 101 GLY A CA 1
ATOM 790 C C . GLY A 1 101 ? 3.399 1.137 -9.477 1.00 96.00 101 GLY A C 1
ATOM 791 O O . GLY A 1 101 ? 2.783 0.074 -9.349 1.00 96.00 101 GLY A O 1
ATOM 792 N N . ARG A 1 102 ? 4.518 1.239 -10.182 1.00 95.50 102 ARG A N 1
ATOM 793 C CA . ARG A 1 102 ? 5.137 0.099 -10.847 1.00 95.50 102 ARG A CA 1
ATOM 794 C C . ARG A 1 102 ? 6.647 0.216 -10.819 1.00 95.50 102 ARG A C 1
ATOM 796 O O . ARG A 1 102 ? 7.189 1.273 -11.123 1.00 95.50 102 ARG A O 1
ATOM 803 N N . LEU A 1 103 ? 7.300 -0.895 -10.526 1.00 95.38 103 LEU A N 1
ATOM 804 C CA . LEU A 1 103 ? 8.699 -1.112 -10.836 1.00 95.38 103 LEU A CA 1
ATOM 805 C C . LEU A 1 103 ? 8.801 -1.662 -12.264 1.00 95.38 103 LEU A C 1
ATOM 807 O O . LEU A 1 103 ? 8.112 -2.622 -12.617 1.00 95.38 103 LEU A O 1
ATOM 811 N N . GLY A 1 104 ? 9.635 -1.039 -13.097 1.00 88.69 104 GLY A N 1
ATOM 812 C CA . GLY A 1 104 ? 9.829 -1.430 -14.496 1.00 88.69 104 GLY A CA 1
ATOM 813 C C . GLY A 1 104 ? 8.834 -0.815 -15.495 1.00 88.69 104 GLY A C 1
ATOM 814 O O . GLY A 1 104 ? 7.933 -0.041 -15.161 1.00 88.69 104 GLY A O 1
ATOM 815 N N . LYS A 1 105 ? 9.014 -1.156 -16.779 1.00 81.62 105 LYS A N 1
ATOM 816 C CA . LYS A 1 105 ? 8.336 -0.511 -17.924 1.00 81.62 105 LYS A CA 1
ATOM 817 C C . LYS A 1 105 ? 7.165 -1.319 -18.509 1.00 81.62 105 LYS A C 1
ATOM 819 O O . LYS A 1 105 ? 6.875 -1.208 -19.694 1.00 81.62 105 LYS A O 1
ATOM 824 N N . GLY A 1 106 ? 6.474 -2.120 -17.696 1.00 72.50 106 GLY A N 1
ATOM 825 C CA . GLY A 1 106 ? 5.332 -2.933 -18.146 1.00 72.50 106 GLY A CA 1
ATOM 826 C C . GLY A 1 106 ? 5.719 -4.222 -18.884 1.00 72.50 106 GLY A C 1
ATOM 827 O O . GLY A 1 106 ? 4.914 -4.752 -19.643 1.00 72.50 106 GLY A O 1
ATOM 828 N N . SER A 1 107 ? 6.943 -4.709 -18.672 1.00 82.06 107 SER A N 1
ATOM 829 C CA . SER A 1 107 ? 7.426 -6.024 -19.112 1.00 82.06 107 SER A CA 1
ATOM 830 C C . SER A 1 107 ? 7.004 -7.144 -18.144 1.00 82.06 107 SER A C 1
ATOM 832 O O . SER A 1 107 ? 6.376 -6.887 -17.116 1.00 82.06 107 SER A O 1
ATOM 834 N N . LYS A 1 108 ? 7.377 -8.397 -18.446 1.00 85.25 108 LYS A N 1
ATOM 835 C CA . LYS A 1 108 ? 7.122 -9.563 -17.575 1.00 85.25 108 LYS A CA 1
ATOM 836 C C . LYS A 1 108 ? 7.748 -9.435 -16.182 1.00 85.25 108 LYS A C 1
ATOM 838 O O . LYS A 1 108 ? 7.188 -9.951 -15.225 1.00 85.25 108 LYS A O 1
ATOM 843 N N . ASP A 1 109 ? 8.846 -8.697 -16.071 1.00 87.31 109 ASP A N 1
ATOM 844 C CA . ASP A 1 109 ? 9.555 -8.486 -14.803 1.00 87.31 109 ASP A CA 1
ATOM 845 C C . ASP A 1 109 ? 9.008 -7.287 -14.020 1.00 87.31 109 ASP A C 1
ATOM 847 O O . ASP A 1 109 ? 9.535 -6.922 -12.974 1.00 87.31 109 ASP A O 1
ATOM 851 N N . SER A 1 110 ? 7.963 -6.629 -14.535 1.00 91.38 110 SER A N 1
ATOM 852 C CA . SER A 1 110 ? 7.371 -5.490 -13.846 1.00 91.38 110 SER A CA 1
ATOM 853 C C . SER A 1 110 ? 6.565 -5.933 -12.633 1.00 91.38 110 SER A C 1
ATOM 855 O O . SER A 1 110 ? 5.748 -6.853 -12.709 1.00 91.38 110 SER A O 1
ATOM 857 N N . ILE A 1 111 ? 6.750 -5.207 -11.535 1.00 96.06 111 ILE A N 1
ATOM 858 C CA . ILE A 1 111 ? 6.046 -5.427 -10.273 1.00 96.06 111 ILE A CA 1
ATOM 859 C C . ILE A 1 111 ? 5.138 -4.227 -10.037 1.00 96.06 111 ILE A C 1
ATOM 861 O O . ILE A 1 111 ? 5.577 -3.078 -10.056 1.00 96.06 111 ILE A O 1
ATOM 865 N N . GLY A 1 112 ? 3.845 -4.480 -9.876 1.00 97.12 112 GLY A N 1
ATOM 866 C CA . GLY A 1 112 ? 2.886 -3.470 -9.459 1.00 97.12 112 GLY A CA 1
ATOM 867 C C . GLY A 1 112 ? 2.817 -3.393 -7.940 1.00 97.12 112 GLY A C 1
ATOM 868 O O . GLY A 1 112 ? 2.877 -4.417 -7.264 1.00 97.12 112 GLY A O 1
ATOM 869 N N . ALA A 1 113 ? 2.647 -2.181 -7.422 1.00 98.12 113 ALA A N 1
ATOM 870 C CA . ALA A 1 113 ? 2.399 -1.923 -6.011 1.00 98.12 113 ALA A CA 1
ATOM 871 C C . ALA A 1 113 ? 1.189 -0.997 -5.870 1.00 98.12 113 ALA A C 1
ATOM 873 O O . ALA A 1 113 ? 1.005 -0.082 -6.678 1.00 98.12 113 ALA A O 1
ATOM 874 N N . ALA A 1 114 ? 0.349 -1.235 -4.869 1.00 98.19 114 ALA A N 1
ATOM 875 C CA . ALA A 1 114 ? -0.815 -0.404 -4.600 1.00 98.19 114 ALA A CA 1
ATOM 876 C C . ALA A 1 114 ? -1.018 -0.189 -3.105 1.00 98.19 114 ALA A C 1
ATOM 878 O O . ALA A 1 114 ? -1.020 -1.148 -2.341 1.00 98.19 114 ALA A O 1
ATOM 879 N N . LEU A 1 115 ? -1.243 1.067 -2.732 1.00 98.06 115 LEU A N 1
ATOM 880 C CA . LEU A 1 115 ? -1.718 1.484 -1.422 1.00 98.06 115 LEU A CA 1
ATOM 881 C C . LEU A 1 115 ? -3.226 1.699 -1.477 1.00 98.06 115 LEU A C 1
ATOM 883 O O . LEU A 1 115 ? -3.752 2.338 -2.398 1.00 98.06 115 LEU A O 1
ATOM 887 N N . ILE A 1 116 ? -3.911 1.139 -0.488 1.00 97.38 116 ILE A N 1
ATOM 888 C CA . ILE A 1 116 ? -5.360 1.124 -0.384 1.00 97.38 116 ILE A CA 1
ATOM 889 C C . ILE A 1 116 ? -5.747 1.573 1.025 1.00 97.38 116 ILE A C 1
ATOM 891 O O . ILE A 1 116 ? -5.500 0.872 2.005 1.00 97.38 116 ILE A O 1
ATOM 895 N N . LYS A 1 117 ? -6.399 2.731 1.115 1.00 94.12 117 LYS A N 1
ATOM 896 C CA . LYS A 1 117 ? -7.033 3.240 2.330 1.00 94.12 117 LYS A CA 1
ATOM 897 C C . LYS A 1 117 ? -8.526 2.912 2.261 1.00 94.12 117 LYS A C 1
ATOM 899 O O . LYS A 1 117 ? -9.264 3.512 1.480 1.00 94.12 117 LYS A O 1
ATOM 904 N N . ASN A 1 118 ? -8.943 1.898 3.017 1.00 92.50 118 ASN A N 1
ATOM 905 C CA . ASN A 1 118 ? -10.343 1.452 3.125 1.00 92.50 118 ASN A CA 1
ATOM 906 C C . ASN A 1 118 ? -10.899 1.605 4.550 1.00 92.50 118 ASN A C 1
ATOM 908 O O . ASN A 1 118 ? -12.097 1.456 4.764 1.00 92.50 118 ASN A O 1
ATOM 912 N N . PHE A 1 119 ? -10.023 1.922 5.500 1.00 93.50 119 PHE A N 1
ATOM 913 C CA . PHE A 1 119 ? -10.323 2.168 6.903 1.00 93.50 119 PHE A CA 1
ATOM 914 C C . PHE A 1 119 ? -9.666 3.492 7.311 1.00 93.50 119 PHE A C 1
ATOM 916 O O . PHE A 1 119 ? -8.709 3.937 6.668 1.00 93.50 119 PHE A O 1
ATOM 923 N N . SER A 1 120 ? -10.188 4.153 8.340 1.00 92.62 120 SER A N 1
ATOM 924 C CA . SER A 1 120 ? -9.670 5.450 8.792 1.00 92.62 120 SER A CA 1
ATOM 925 C C . SER A 1 120 ? -8.261 5.331 9.381 1.00 92.62 120 SER A C 1
ATOM 927 O O . SER A 1 120 ? -7.427 6.205 9.139 1.00 92.62 120 SER A O 1
ATOM 929 N N . ASN A 1 121 ? -7.991 4.225 10.080 1.00 94.56 121 ASN A N 1
ATOM 930 C CA . ASN A 1 121 ? -6.789 3.976 10.876 1.00 94.56 121 ASN A CA 1
ATOM 931 C C . ASN A 1 121 ? -5.809 2.958 10.265 1.00 94.56 121 ASN A C 1
ATOM 933 O O . ASN A 1 121 ? -4.714 2.778 10.797 1.00 94.56 121 ASN A O 1
ATOM 937 N N . VAL A 1 122 ? -6.168 2.303 9.154 1.00 96.31 122 VAL A N 1
ATOM 938 C CA . VAL A 1 122 ? -5.364 1.243 8.522 1.00 96.31 122 VAL A CA 1
ATOM 939 C C . VAL A 1 122 ? -5.206 1.476 7.021 1.00 96.31 122 VAL A C 1
ATOM 941 O O . VAL A 1 122 ? -6.161 1.785 6.303 1.00 96.31 122 VAL A O 1
ATOM 944 N N . ILE A 1 123 ? -3.982 1.265 6.537 1.00 97.44 123 ILE A N 1
ATOM 945 C CA . ILE A 1 123 ? -3.611 1.267 5.123 1.00 97.44 123 ILE A CA 1
ATOM 946 C C . ILE A 1 123 ? -3.134 -0.137 4.745 1.00 97.44 123 ILE A C 1
ATOM 948 O O . ILE A 1 123 ? -2.433 -0.812 5.500 1.00 97.44 123 ILE A O 1
ATOM 952 N N . VAL A 1 124 ? -3.524 -0.574 3.549 1.00 98.19 124 VAL A N 1
ATOM 953 C CA . VAL A 1 124 ? -3.121 -1.858 2.981 1.00 98.19 124 VAL A CA 1
ATOM 954 C C . VAL A 1 124 ? -2.243 -1.627 1.761 1.00 98.19 124 VAL A C 1
ATOM 956 O O . VAL A 1 124 ? -2.664 -0.998 0.791 1.00 98.19 124 VAL A O 1
ATOM 959 N N . LEU A 1 125 ? -1.033 -2.171 1.794 1.00 98.50 125 LEU A N 1
ATOM 960 C CA . LEU A 1 125 ? -0.152 -2.316 0.645 1.00 98.50 125 LEU A CA 1
ATOM 961 C C . LEU A 1 125 ? -0.321 -3.716 0.057 1.00 98.50 125 LEU A C 1
ATOM 963 O O . LEU A 1 125 ? -0.266 -4.706 0.786 1.00 98.50 125 LEU A O 1
ATOM 967 N N . VAL A 1 126 ? -0.446 -3.799 -1.265 1.00 98.56 126 VAL A N 1
ATOM 968 C CA . VAL A 1 126 ? -0.329 -5.058 -2.008 1.00 98.56 126 VAL A CA 1
ATOM 969 C C . VAL A 1 126 ? 0.677 -4.939 -3.143 1.00 98.56 126 VAL A C 1
ATOM 971 O O . VAL A 1 126 ? 0.747 -3.901 -3.809 1.00 98.56 126 VAL A O 1
ATOM 974 N N . THR A 1 127 ? 1.404 -6.021 -3.414 1.00 98.19 127 THR A N 1
ATOM 975 C CA . THR A 1 127 ? 2.220 -6.172 -4.626 1.00 98.19 127 THR A CA 1
ATOM 976 C C . THR A 1 127 ? 1.662 -7.278 -5.516 1.00 98.19 127 THR A C 1
ATOM 978 O O . THR A 1 127 ? 0.961 -8.187 -5.066 1.00 98.19 127 THR A O 1
ATOM 981 N N . TYR A 1 128 ? 1.938 -7.197 -6.812 1.00 96.88 128 TYR A N 1
ATOM 982 C CA . TYR A 1 128 ? 1.539 -8.199 -7.798 1.00 96.88 128 TYR A CA 1
ATOM 983 C C . TYR A 1 128 ? 2.490 -8.165 -8.993 1.00 96.88 128 TYR A C 1
ATOM 985 O O . TYR A 1 128 ? 3.072 -7.129 -9.312 1.00 96.88 128 TYR A O 1
ATOM 993 N N . GLY A 1 129 ? 2.658 -9.304 -9.658 1.00 94.38 129 GLY A N 1
ATOM 994 C CA . GLY A 1 129 ? 3.534 -9.446 -10.820 1.00 94.38 129 GLY A CA 1
ATOM 995 C C . GLY A 1 129 ? 2.807 -10.039 -12.020 1.00 94.38 129 GLY A C 1
ATOM 996 O O . GLY A 1 129 ? 1.662 -10.487 -11.919 1.00 94.38 129 GLY A O 1
ATOM 997 N N . PHE A 1 130 ? 3.493 -10.069 -13.162 1.00 88.62 130 PHE A N 1
ATOM 998 C CA . PHE A 1 130 ? 3.003 -10.723 -14.373 1.00 88.62 130 PHE A CA 1
ATOM 999 C C . PHE A 1 130 ? 2.548 -12.176 -14.088 1.00 88.62 130 PHE A C 1
ATOM 1001 O O . PHE A 1 130 ? 3.222 -12.884 -13.341 1.00 88.62 130 PHE A O 1
ATOM 1008 N N . PRO A 1 131 ? 1.431 -12.656 -14.675 1.00 91.38 131 PRO A N 1
ATOM 1009 C CA . PRO A 1 131 ? 0.595 -12.006 -15.691 1.00 91.38 131 PRO A CA 1
ATOM 1010 C C . PRO A 1 131 ? -0.483 -11.064 -15.127 1.00 91.38 131 PRO A C 1
ATOM 1012 O O . PRO A 1 131 ? -1.340 -10.597 -15.876 1.00 91.38 131 PRO A O 1
ATOM 1015 N N . TYR A 1 132 ? -0.490 -10.793 -13.822 1.00 93.62 132 TYR A N 1
ATOM 1016 C CA . TYR A 1 132 ? -1.547 -10.016 -13.185 1.00 93.62 132 TYR A CA 1
ATOM 1017 C C . TYR A 1 132 ? -1.306 -8.509 -13.299 1.00 93.62 132 TYR A C 1
ATOM 1019 O O . TYR A 1 132 ? -0.212 -8.001 -13.069 1.00 93.62 132 TYR A O 1
ATOM 1027 N N . LEU A 1 133 ? -2.370 -7.783 -13.646 1.00 90.94 133 LEU A N 1
ATOM 1028 C CA . LEU A 1 133 ? -2.381 -6.326 -13.760 1.00 90.94 133 LEU A CA 1
ATOM 1029 C C . LEU A 1 133 ? -3.221 -5.706 -12.642 1.00 90.94 133 LEU A C 1
ATOM 1031 O O . LEU A 1 133 ? -4.141 -6.341 -12.123 1.00 90.94 133 LEU A O 1
ATOM 1035 N N . SER A 1 134 ? -2.985 -4.423 -12.358 1.00 91.81 134 SER A N 1
ATOM 1036 C CA . SER A 1 134 ? -3.763 -3.641 -11.385 1.00 91.81 134 SER A CA 1
ATOM 1037 C C . SER A 1 134 ? -5.273 -3.744 -11.623 1.00 91.81 134 SER A C 1
ATOM 1039 O O . SER A 1 134 ? -6.031 -3.986 -10.688 1.00 91.81 134 SER A O 1
ATOM 1041 N N . ALA A 1 135 ? -5.700 -3.670 -12.889 1.00 91.00 135 ALA A N 1
ATOM 1042 C CA . ALA A 1 135 ? -7.097 -3.792 -13.305 1.00 91.00 135 ALA A CA 1
ATOM 1043 C C . ALA A 1 135 ? -7.749 -5.132 -12.917 1.00 91.00 135 ALA A C 1
ATOM 1045 O O . ALA A 1 135 ? -8.969 -5.209 -12.812 1.00 91.00 135 ALA A O 1
ATOM 1046 N N . ARG A 1 136 ? -6.956 -6.189 -12.694 1.00 93.44 136 ARG A N 1
ATOM 1047 C CA . ARG A 1 136 ? -7.440 -7.486 -12.209 1.00 93.44 136 ARG A CA 1
ATOM 1048 C C . ARG A 1 136 ? -7.315 -7.619 -10.695 1.00 93.44 136 ARG A C 1
ATOM 1050 O O . ARG A 1 136 ? -8.227 -8.148 -10.071 1.00 93.44 136 ARG A O 1
ATOM 1057 N N . VAL A 1 137 ? -6.199 -7.173 -10.122 1.00 96.25 137 VAL A N 1
ATOM 1058 C CA . VAL A 1 137 ? -5.879 -7.366 -8.700 1.00 96.25 137 VAL A CA 1
ATOM 1059 C C . VAL A 1 137 ? -6.709 -6.445 -7.810 1.00 96.25 137 VAL A C 1
ATOM 1061 O O . VAL A 1 137 ? -7.342 -6.915 -6.870 1.00 96.25 137 VAL A O 1
ATOM 1064 N N . LEU A 1 138 ? -6.767 -5.147 -8.118 1.00 95.50 138 LEU A N 1
ATOM 1065 C CA . LEU A 1 138 ? -7.387 -4.161 -7.227 1.00 95.50 138 LEU A CA 1
ATOM 1066 C C . LEU A 1 138 ? -8.890 -4.382 -7.007 1.00 95.50 138 LEU A C 1
ATOM 1068 O O . LEU A 1 138 ? -9.312 -4.266 -5.857 1.00 95.50 138 LEU A O 1
ATOM 1072 N N . PRO A 1 139 ? -9.704 -4.759 -8.016 1.00 96.00 139 PRO A N 1
ATOM 1073 C CA . PRO A 1 139 ? -11.105 -5.097 -7.768 1.00 96.00 139 PRO A CA 1
ATOM 1074 C C . PRO A 1 139 ? -11.285 -6.290 -6.821 1.00 96.00 139 PRO A C 1
ATOM 1076 O O . PRO A 1 139 ? -12.212 -6.292 -6.015 1.00 96.00 139 PRO A O 1
ATOM 1079 N N . LEU A 1 140 ? -10.396 -7.291 -6.883 1.00 97.50 140 LEU A N 1
ATOM 1080 C CA . LEU A 1 140 ? -10.437 -8.445 -5.978 1.00 97.50 140 LEU A CA 1
ATOM 1081 C C . LEU A 1 140 ? -10.086 -8.030 -4.549 1.00 97.50 140 LEU A C 1
ATOM 1083 O O . LEU A 1 140 ? -10.825 -8.354 -3.626 1.00 97.50 140 LEU A O 1
ATOM 1087 N N . VAL A 1 141 ? -9.016 -7.250 -4.379 1.00 97.44 141 VAL A N 1
ATOM 1088 C CA . VAL A 1 141 ? -8.604 -6.748 -3.061 1.00 97.44 141 VAL A CA 1
ATOM 1089 C C . VAL A 1 141 ? -9.688 -5.852 -2.455 1.00 97.44 141 VAL A C 1
ATOM 1091 O O . VAL A 1 141 ? -10.040 -6.015 -1.293 1.00 97.44 141 VAL A O 1
ATOM 1094 N N . ARG A 1 142 ? -10.292 -4.952 -3.243 1.00 95.44 142 ARG A N 1
ATOM 1095 C CA . ARG A 1 142 ? -11.417 -4.112 -2.794 1.00 95.44 142 ARG A CA 1
ATOM 1096 C C . ARG A 1 142 ? -12.638 -4.927 -2.385 1.00 95.44 142 ARG A C 1
ATOM 1098 O O . ARG A 1 142 ? -13.273 -4.597 -1.389 1.00 95.44 142 ARG A O 1
ATOM 1105 N N . LYS A 1 143 ? -12.952 -5.997 -3.120 1.00 96.31 143 LYS A N 1
ATOM 1106 C CA . LYS A 1 143 ? -14.038 -6.911 -2.758 1.00 96.31 143 LYS A CA 1
ATOM 1107 C C . LYS A 1 143 ? -13.771 -7.590 -1.415 1.00 96.31 143 LYS A C 1
ATOM 1109 O O . LYS A 1 143 ? -14.676 -7.655 -0.591 1.00 96.31 143 LYS A O 1
ATOM 1114 N N . GLU A 1 144 ? -12.552 -8.072 -1.185 1.00 97.38 144 GLU A N 1
ATOM 1115 C CA . GLU A 1 144 ? -12.159 -8.653 0.103 1.00 97.38 144 GLU A CA 1
ATOM 1116 C C . GLU A 1 144 ? -12.259 -7.629 1.242 1.00 97.38 144 GLU A C 1
ATOM 1118 O O . GLU A 1 144 ? -12.905 -7.898 2.251 1.00 97.38 144 GLU A O 1
ATOM 1123 N N . LEU A 1 145 ? -11.737 -6.418 1.034 1.00 95.38 145 LEU A N 1
ATOM 1124 C CA . 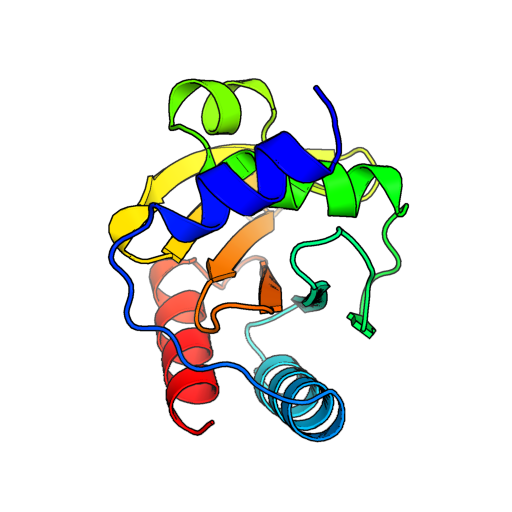LEU A 1 145 ? -11.806 -5.327 2.008 1.00 95.38 145 LEU A CA 1
ATOM 1125 C C . LEU A 1 145 ? -13.240 -4.915 2.360 1.00 95.38 145 LEU A C 1
ATOM 1127 O O . LEU A 1 145 ? -13.496 -4.558 3.501 1.00 95.38 145 LEU A O 1
ATOM 1131 N N . SER A 1 146 ? -14.179 -4.983 1.410 1.00 93.12 146 SER A N 1
ATOM 1132 C CA . SER A 1 146 ? -15.578 -4.592 1.641 1.00 93.12 146 SER A CA 1
ATOM 1133 C C . SER A 1 146 ? -16.361 -5.522 2.577 1.00 93.12 146 SER A C 1
ATOM 1135 O O . SER A 1 146 ? -17.480 -5.191 2.960 1.00 93.12 146 SER A O 1
ATOM 1137 N N . LYS A 1 147 ? -15.804 -6.692 2.921 1.00 94.69 147 LYS A N 1
ATOM 1138 C CA . LYS A 1 147 ? -16.424 -7.658 3.845 1.00 94.69 147 LYS A CA 1
ATOM 1139 C C . LYS A 1 147 ? -16.256 -7.276 5.310 1.00 94.69 147 LYS A C 1
ATOM 1141 O O . LYS A 1 147 ? -16.978 -7.811 6.148 1.00 94.69 147 LYS A O 1
ATOM 1146 N N . PHE A 1 148 ? -15.274 -6.431 5.595 1.00 92.69 148 PHE A N 1
ATOM 1147 C CA . PHE A 1 148 ? -14.959 -5.945 6.928 1.00 92.69 148 PHE A CA 1
ATOM 1148 C C . PHE A 1 148 ? -15.570 -4.589 7.068 1.00 92.69 148 PHE A C 1
ATOM 1150 O O . PHE A 1 148 ? -16.213 -4.349 8.111 1.00 92.69 148 PHE A O 1
#

Organism: NCBI:txid1487602

InterPro domains:
  IPR036140 Profilin superfamily [SSF55770] (39-142)

Secondary structure (DSSP, 8-state):
--HHHHHHHHHTS---PPP--HHHHHHHHHHHHT-TT--EEEEEETTS-EEEESS---HHHHHHHHGGGS-HHHHHHH-EEETTEEEEEEEEEGGGTEEEEEESSSSTT-EEEEEEE-SSSEEEEEEEETT--HHHHHHHHHHHHTT-

Sequence (148 aa):
MSANDAAEQLSALDLNLKEIDEETAGKVFESIKGLKQVKDVVVFNTEGKALHATMDLPEKEIVELTTLYTDKKTALQKAITLKGERHEVHRFFAKEGLIYGRLGKGSKDSIGAALIKNFSNVIVLVTYGFPYLSARVLPLVRKELSKF

Foldseek 3Di:
DDLVVLLVLLVPQPDPFAADDLVVLVQLLVLLVPDPQWDWKFKAWLSQHTSDIPDDFPSVLSNLVSNLLNDDVSCQVQANAGPNQHFGWPDDDSSQQKTKGWDDDPDQAIKIWMWGDRHSTMIMITIGGPPDDCVRSVVSSVVSSVVD

pLDDT: mean 90.21, std 14.29, range [40.81, 98.56]